Protein AF-A0A450XME2-F1 (afdb_monomer_lite)

Sequence (73 aa):
MREAFKNVKRNRGAAGIDKVSVQMFEANLEENLESLMRDLKTRDKFQPKPLRRVVIPKDKENMLALRAKAERG

Secondary structure (DSSP, 8-state):
-HHHHHHHHHH-----TT---HHHHHHTHHHHHHHHHHHHHSTTT--PPPPEEEEEESSSS-EEEEEE-----

Structure (mmCIF, N/CA/C/O backbone):
data_AF-A0A450XME2-F1
#
_entry.id   AF-A0A450XME2-F1
#
loop_
_atom_site.group_PDB
_atom_site.id
_atom_site.type_symbol
_atom_site.label_atom_id
_atom_site.label_alt_id
_atom_site.label_comp_id
_atom_site.label_asym_id
_atom_site.label_entity_id
_atom_site.label_seq_id
_atom_site.pdbx_PDB_ins_code
_atom_site.Cartn_x
_atom_site.Cartn_y
_atom_site.Cartn_z
_atom_site.occupancy
_atom_site.B_iso_or_equiv
_atom_site.auth_seq_id
_atom_site.auth_comp_id
_atom_site.auth_asym_id
_atom_site.auth_atom_id
_atom_site.pdbx_PDB_model_num
ATOM 1 N N . MET A 1 1 ? -10.805 6.633 4.005 1.00 85.75 1 MET A N 1
ATOM 2 C CA . MET A 1 1 ? -10.240 5.323 3.604 1.00 85.75 1 MET A CA 1
ATOM 3 C C . MET A 1 1 ? -10.843 4.767 2.317 1.00 85.75 1 MET A C 1
ATOM 5 O O . MET A 1 1 ? -10.094 4.544 1.375 1.00 85.75 1 MET A O 1
ATOM 9 N N . ARG A 1 2 ? -12.171 4.607 2.213 1.00 90.62 2 ARG A N 1
ATOM 10 C CA . ARG A 1 2 ? -12.818 4.037 1.011 1.00 90.62 2 ARG A CA 1
ATOM 11 C C . ARG A 1 2 ? -12.539 4.798 -0.292 1.00 90.62 2 ARG A C 1
ATOM 13 O O . ARG A 1 2 ? -12.304 4.181 -1.323 1.00 90.62 2 ARG A O 1
ATOM 20 N N . GLU A 1 3 ? -12.538 6.130 -0.263 1.00 92.38 3 GLU A N 1
ATOM 21 C CA . GLU A 1 3 ? -12.225 6.944 -1.451 1.00 92.38 3 GLU A CA 1
ATOM 22 C C . GLU A 1 3 ? -10.776 6.766 -1.918 1.00 92.38 3 GLU A C 1
ATOM 24 O O . GLU A 1 3 ? -10.521 6.601 -3.110 1.00 92.38 3 GLU A O 1
ATOM 29 N N . ALA A 1 4 ? -9.833 6.710 -0.975 1.00 89.12 4 ALA A N 1
ATOM 30 C CA . ALA A 1 4 ? -8.432 6.435 -1.274 1.00 89.12 4 ALA A CA 1
ATOM 31 C C . ALA A 1 4 ? -8.262 5.043 -1.906 1.00 89.12 4 ALA A C 1
ATOM 33 O O . ALA A 1 4 ? -7.574 4.914 -2.918 1.00 89.12 4 ALA A O 1
ATOM 34 N N . PHE A 1 5 ? -8.957 4.028 -1.379 1.00 91.50 5 PHE A N 1
ATOM 35 C CA . PHE A 1 5 ? -8.974 2.690 -1.970 1.00 91.50 5 PHE A CA 1
ATOM 36 C C . PHE A 1 5 ? -9.523 2.694 -3.406 1.00 91.50 5 PHE A C 1
ATOM 38 O O . PHE A 1 5 ? -8.899 2.129 -4.301 1.00 91.50 5 PHE A O 1
ATOM 45 N N . LYS A 1 6 ? -10.630 3.406 -3.673 1.00 92.56 6 LYS A N 1
ATOM 46 C CA . LYS A 1 6 ? -11.183 3.549 -5.035 1.00 92.56 6 LYS A CA 1
ATOM 47 C C . LYS A 1 6 ? -10.163 4.138 -6.013 1.00 92.56 6 LYS A C 1
ATOM 49 O O . LYS A 1 6 ? -10.076 3.677 -7.149 1.00 92.56 6 LYS A O 1
ATOM 54 N N . ASN A 1 7 ? -9.374 5.122 -5.584 1.00 91.38 7 ASN A N 1
ATOM 55 C CA . ASN A 1 7 ? -8.330 5.715 -6.422 1.00 91.38 7 ASN A CA 1
ATOM 56 C C . ASN A 1 7 ? -7.192 4.724 -6.716 1.00 91.38 7 ASN A C 1
ATOM 58 O O . ASN A 1 7 ? -6.757 4.627 -7.861 1.00 91.38 7 ASN A O 1
ATOM 62 N N . VAL A 1 8 ? -6.757 3.936 -5.727 1.00 88.88 8 VAL A N 1
ATOM 63 C CA . VAL A 1 8 ? -5.752 2.876 -5.935 1.00 88.88 8 VAL A CA 1
ATOM 64 C C . VAL A 1 8 ? -6.280 1.798 -6.885 1.00 88.88 8 VAL A C 1
ATOM 66 O O . VAL A 1 8 ? -5.598 1.444 -7.846 1.00 88.88 8 VAL A O 1
ATOM 69 N N . LYS A 1 9 ? -7.526 1.350 -6.691 1.00 89.19 9 LYS A N 1
ATOM 70 C CA . LYS A 1 9 ? -8.176 0.352 -7.551 1.00 89.19 9 LYS A CA 1
ATOM 71 C C . LYS A 1 9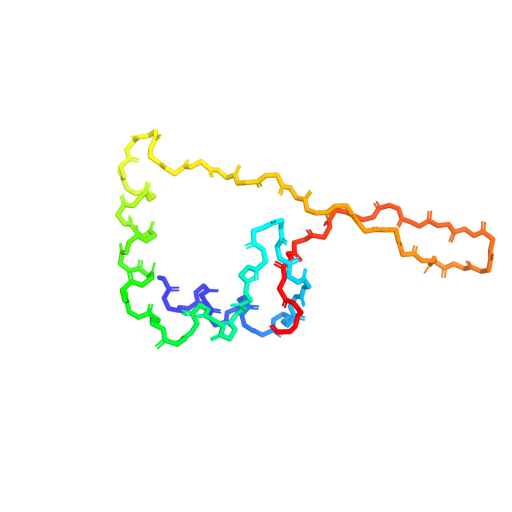 ? -8.296 0.816 -9.006 1.00 89.19 9 LYS A C 1
ATOM 73 O O . LYS A 1 9 ? -8.081 0.025 -9.922 1.00 89.19 9 LYS A O 1
ATOM 78 N N . ARG A 1 10 ? -8.580 2.103 -9.241 1.00 89.62 10 ARG A N 1
ATOM 79 C CA . ARG A 1 10 ? -8.630 2.691 -10.595 1.00 89.62 10 ARG A CA 1
ATOM 80 C C . ARG A 1 10 ? -7.285 2.650 -11.322 1.00 89.62 10 ARG A C 1
ATOM 82 O O . ARG A 1 10 ? -7.284 2.493 -12.538 1.00 89.62 10 ARG A O 1
ATOM 89 N N . ASN A 1 11 ? -6.169 2.742 -10.599 1.00 85.06 11 ASN A N 1
ATOM 90 C CA . ASN A 1 11 ? -4.831 2.745 -11.194 1.00 85.06 11 ASN A CA 1
ATOM 91 C C . ASN A 1 11 ? -4.385 1.372 -11.714 1.00 85.06 11 ASN A C 1
ATOM 93 O O . ASN A 1 11 ? -3.446 1.329 -12.503 1.00 85.06 11 ASN A O 1
ATOM 97 N N . ARG A 1 12 ? -5.032 0.271 -11.286 1.00 78.38 12 ARG A N 1
ATOM 98 C CA . ARG A 1 12 ? -4.747 -1.104 -11.750 1.00 78.38 12 ARG A CA 1
ATOM 99 C C . ARG A 1 12 ? -3.230 -1.418 -11.752 1.00 78.38 12 ARG A C 1
ATOM 101 O O . ARG A 1 12 ? -2.687 -1.746 -12.803 1.00 78.38 12 ARG A O 1
ATOM 108 N N . GLY A 1 13 ? -2.551 -1.212 -10.609 1.00 75.81 13 GLY A N 1
ATOM 109 C CA . GLY A 1 13 ? -1.075 -1.240 -10.435 1.00 75.81 13 GLY A CA 1
ATOM 110 C C . GLY A 1 13 ? -0.374 -2.581 -10.764 1.00 75.81 13 GLY A C 1
ATOM 111 O O . GLY A 1 13 ? -0.945 -3.380 -11.477 1.00 75.81 13 GLY A O 1
ATOM 112 N N . ALA A 1 14 ? 0.861 -2.879 -10.284 1.00 79.88 14 ALA A N 1
ATOM 113 C CA . ALA A 1 14 ? 1.560 -4.200 -10.475 1.00 79.88 14 ALA A CA 1
ATOM 114 C C . ALA A 1 14 ? 2.161 -4.998 -9.257 1.00 79.88 14 ALA A C 1
ATOM 116 O O . ALA A 1 14 ? 3.183 -4.543 -8.820 1.00 79.88 14 ALA A O 1
ATOM 117 N N . ALA A 1 15 ? 1.729 -6.174 -8.742 1.00 84.31 15 ALA A N 1
ATOM 118 C CA . ALA A 1 15 ? 1.795 -6.589 -7.303 1.00 84.31 15 ALA A CA 1
ATOM 119 C C . ALA A 1 15 ? 3.093 -6.383 -6.531 1.00 84.31 15 ALA A C 1
ATOM 121 O O . ALA A 1 15 ? 4.190 -6.513 -7.087 1.00 84.31 15 ALA A O 1
ATOM 122 N N . GLY A 1 16 ? 2.883 -6.038 -5.250 1.00 83.44 16 GLY A N 1
ATOM 123 C CA . GLY A 1 16 ? 3.803 -5.472 -4.277 1.00 83.44 16 GLY A CA 1
ATOM 124 C C . GLY A 1 16 ? 5.061 -6.281 -4.099 1.00 83.44 16 GLY A C 1
ATOM 125 O O . GLY A 1 16 ? 5.189 -7.393 -4.608 1.00 83.44 16 GLY A O 1
ATOM 126 N N . ILE A 1 17 ? 5.982 -5.776 -3.282 1.00 84.50 17 ILE A N 1
ATOM 127 C CA . ILE A 1 17 ? 7.002 -6.678 -2.735 1.00 84.50 17 ILE A CA 1
ATOM 128 C C . ILE A 1 17 ? 6.364 -7.768 -1.857 1.00 84.50 17 ILE A C 1
ATOM 130 O O . ILE A 1 17 ? 6.922 -8.849 -1.714 1.00 84.50 17 ILE A O 1
ATOM 134 N N . ASP A 1 18 ? 5.188 -7.486 -1.293 1.00 85.38 18 ASP A N 1
ATOM 135 C CA . ASP A 1 18 ? 4.409 -8.388 -0.450 1.00 85.38 18 ASP A CA 1
ATOM 136 C C . ASP A 1 18 ? 3.431 -9.265 -1.226 1.00 85.38 18 ASP A C 1
ATOM 138 O O . ASP A 1 18 ? 2.782 -10.112 -0.621 1.00 85.38 18 ASP A O 1
ATOM 142 N N . LYS A 1 19 ? 3.367 -9.101 -2.555 1.00 86.94 19 LYS A N 1
ATOM 143 C CA . LYS A 1 19 ? 2.543 -9.903 -3.468 1.00 86.94 19 LYS A CA 1
ATOM 144 C C . LYS A 1 19 ? 1.041 -9.865 -3.161 1.00 86.94 19 LYS A C 1
ATOM 146 O O . LYS A 1 19 ? 0.307 -10.689 -3.695 1.00 86.94 19 LYS A O 1
ATOM 151 N N . VAL A 1 20 ? 0.586 -8.906 -2.358 1.00 89.19 20 VAL A N 1
ATOM 152 C CA . VAL A 1 20 ? -0.838 -8.604 -2.219 1.00 89.19 20 VAL A CA 1
ATOM 153 C C . VAL A 1 20 ? -1.255 -7.822 -3.462 1.00 89.19 20 VAL A C 1
ATOM 155 O O . VAL A 1 20 ? -0.479 -7.015 -3.983 1.00 89.19 20 VAL A O 1
ATOM 158 N N . SER A 1 21 ? -2.424 -8.140 -4.007 1.00 90.31 21 SER A N 1
ATOM 159 C CA . SER A 1 21 ? -3.034 -7.378 -5.091 1.00 90.31 21 SER A CA 1
ATOM 160 C C . SER A 1 21 ? -4.293 -6.668 -4.619 1.00 90.31 21 SER A C 1
ATOM 162 O O . SER A 1 21 ? -4.893 -7.060 -3.616 1.00 90.31 21 SER A O 1
ATOM 164 N N . VAL A 1 22 ? -4.750 -5.674 -5.392 1.00 90.31 22 VAL A N 1
ATOM 165 C CA . VAL A 1 22 ? -5.988 -4.936 -5.092 1.00 90.31 22 VAL A CA 1
ATOM 166 C C . VAL A 1 22 ? -7.157 -5.904 -4.907 1.00 90.31 22 VAL A C 1
ATOM 168 O O . VAL A 1 22 ? -8.004 -5.683 -4.050 1.00 90.31 22 VAL A O 1
ATOM 171 N N . GLN A 1 23 ? -7.202 -6.979 -5.699 1.00 90.69 23 GLN A N 1
ATOM 172 C CA . GLN A 1 23 ? -8.267 -7.980 -5.661 1.00 90.69 23 GLN A CA 1
ATOM 173 C C . GLN A 1 23 ? -8.223 -8.793 -4.363 1.00 90.69 23 GLN A C 1
ATOM 175 O O . GLN A 1 23 ? -9.254 -8.980 -3.722 1.00 90.69 23 GLN A O 1
ATOM 180 N N . MET A 1 24 ? -7.027 -9.216 -3.937 1.00 91.19 24 MET A N 1
ATOM 181 C CA . MET A 1 24 ? -6.841 -9.893 -2.650 1.00 91.19 24 MET A CA 1
ATOM 182 C C . MET A 1 24 ? -7.185 -8.971 -1.476 1.00 91.19 24 MET A C 1
ATOM 184 O O . MET A 1 24 ? -7.837 -9.397 -0.527 1.00 91.19 24 MET A O 1
ATOM 188 N N . PHE A 1 25 ? -6.790 -7.698 -1.551 1.00 91.50 25 PHE A N 1
ATOM 189 C CA . PHE A 1 25 ? -7.121 -6.705 -0.530 1.00 91.50 25 PHE A CA 1
ATOM 190 C C . PHE A 1 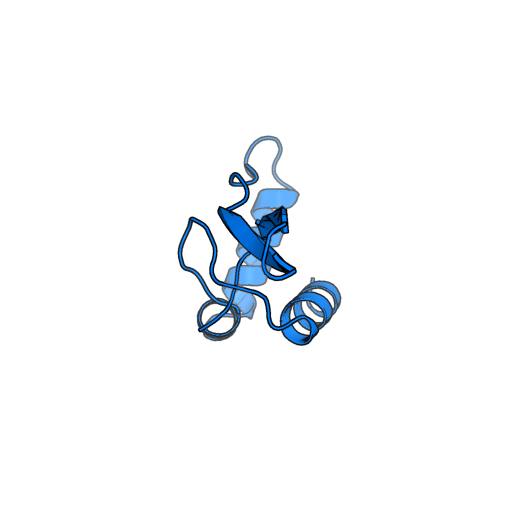25 ? -8.633 -6.439 -0.459 1.00 91.50 25 PHE A C 1
ATOM 192 O O . PHE A 1 25 ? -9.182 -6.233 0.623 1.00 91.50 25 PHE A O 1
ATOM 199 N N . GLU A 1 26 ? -9.323 -6.455 -1.601 1.00 92.88 26 GLU A N 1
ATOM 200 C CA . GLU A 1 26 ? -10.766 -6.222 -1.685 1.00 92.88 26 GLU A CA 1
ATOM 201 C C . GLU A 1 26 ? -11.604 -7.369 -1.114 1.00 92.88 26 GLU A C 1
ATOM 203 O O . GLU A 1 26 ? -12.701 -7.113 -0.623 1.00 92.88 26 GLU A O 1
ATOM 208 N N . ALA A 1 27 ? -11.093 -8.605 -1.129 1.00 94.94 27 ALA A N 1
ATOM 209 C CA . ALA A 1 27 ? -11.809 -9.768 -0.603 1.00 94.94 27 ALA A CA 1
ATOM 210 C C . ALA A 1 27 ? -12.256 -9.572 0.859 1.00 94.94 27 ALA A C 1
ATOM 212 O O . ALA A 1 27 ? -13.384 -9.914 1.199 1.00 94.94 27 ALA A O 1
ATOM 213 N N . ASN A 1 28 ? -11.413 -8.927 1.677 1.00 94.38 28 ASN A N 1
ATOM 214 C CA . ASN A 1 28 ? -11.700 -8.575 3.073 1.00 94.38 28 ASN A CA 1
ATOM 215 C C . ASN A 1 28 ? -11.616 -7.054 3.286 1.00 94.38 28 ASN A C 1
ATOM 217 O O . ASN A 1 28 ? -10.937 -6.568 4.192 1.00 94.38 28 ASN A O 1
ATOM 221 N N . LEU A 1 29 ? -12.263 -6.284 2.402 1.00 93.06 29 LEU A N 1
ATOM 222 C CA . LEU A 1 29 ? -12.077 -4.834 2.310 1.00 93.06 29 LEU A CA 1
ATOM 223 C C . LEU A 1 29 ? -12.250 -4.098 3.647 1.00 93.06 29 LEU A C 1
ATOM 225 O O . LEU A 1 29 ? -11.455 -3.214 3.956 1.00 93.06 29 LEU A O 1
ATOM 229 N N . GLU A 1 30 ? -13.280 -4.427 4.427 1.00 94.38 30 GLU A N 1
ATOM 230 C CA . GLU A 1 30 ? -13.583 -3.680 5.651 1.00 94.38 30 GLU A CA 1
ATOM 231 C C . GLU A 1 30 ? -12.516 -3.877 6.728 1.00 94.38 30 GLU A C 1
ATOM 233 O O . GLU A 1 30 ? -11.918 -2.904 7.185 1.00 94.38 30 GLU A O 1
ATOM 238 N N . GLU A 1 31 ? -12.203 -5.133 7.045 1.00 94.88 31 GLU A N 1
ATOM 239 C CA . GLU A 1 31 ? -11.182 -5.500 8.029 1.00 94.88 31 GLU A CA 1
ATOM 240 C C . GLU A 1 31 ? -9.808 -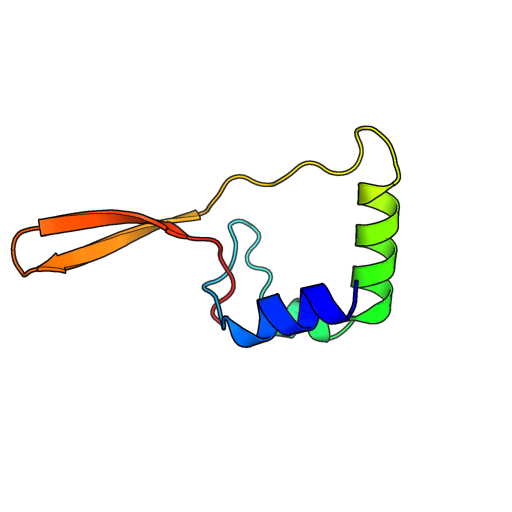4.937 7.648 1.00 94.88 31 GLU A C 1
ATOM 242 O O . GLU A 1 31 ? -9.087 -4.389 8.486 1.00 94.88 31 GLU A O 1
ATOM 247 N N . ASN A 1 32 ? -9.464 -4.995 6.359 1.00 94.44 32 ASN A N 1
ATOM 248 C CA . ASN A 1 32 ? -8.206 -4.460 5.854 1.00 94.44 32 ASN A CA 1
ATOM 249 C C . ASN A 1 32 ? -8.125 -2.931 6.003 1.00 94.44 32 ASN A C 1
ATOM 251 O O . ASN A 1 32 ? -7.081 -2.397 6.388 1.00 94.44 32 ASN A O 1
ATOM 255 N N . LEU A 1 33 ? -9.215 -2.205 5.725 1.00 95.06 33 LEU A N 1
ATOM 256 C CA . LEU A 1 33 ? -9.263 -0.750 5.902 1.00 95.06 33 LEU A CA 1
ATOM 257 C C . LEU A 1 33 ? -9.222 -0.346 7.377 1.00 95.06 33 LEU A C 1
ATOM 259 O O . LEU A 1 33 ? -8.560 0.640 7.713 1.00 95.06 33 LEU A O 1
ATOM 263 N N . GLU A 1 34 ? -9.907 -1.084 8.247 1.00 95.19 34 GLU A N 1
ATOM 264 C CA . GLU A 1 34 ? -9.894 -0.848 9.689 1.00 95.19 34 GLU A CA 1
ATOM 265 C C . GLU A 1 34 ? -8.511 -1.105 10.290 1.00 95.19 34 GLU A C 1
ATOM 267 O O . GLU A 1 34 ? -7.981 -0.237 10.992 1.00 95.19 34 GLU A O 1
ATOM 272 N N . SER A 1 35 ? -7.887 -2.240 9.956 1.00 93.69 35 SER A N 1
ATOM 273 C CA . SER A 1 35 ? -6.530 -2.567 10.399 1.00 93.69 35 SER A CA 1
ATOM 274 C C . SER A 1 35 ? -5.534 -1.511 9.931 1.00 93.69 35 SER A C 1
ATOM 276 O O . SER A 1 35 ? -4.791 -0.959 10.743 1.00 93.69 35 SER A O 1
ATOM 278 N N . LEU A 1 36 ? -5.568 -1.147 8.644 1.00 92.94 36 LEU A N 1
ATOM 279 C CA . LEU A 1 36 ? -4.674 -0.129 8.096 1.00 92.94 36 LEU A CA 1
ATOM 280 C C . LEU A 1 36 ? -4.899 1.241 8.751 1.00 92.94 36 LEU A C 1
ATOM 282 O O . LEU A 1 36 ? -3.943 1.952 9.051 1.00 92.94 36 LEU A O 1
ATOM 286 N N . MET A 1 37 ? -6.151 1.627 9.009 1.00 94.31 37 MET A N 1
ATOM 287 C CA . MET A 1 37 ? -6.451 2.884 9.694 1.00 94.31 37 MET A CA 1
ATOM 288 C C . MET A 1 37 ? -5.948 2.880 11.142 1.00 94.31 37 MET A C 1
ATOM 290 O O . MET A 1 37 ? -5.446 3.902 11.613 1.00 94.31 37 MET A O 1
ATOM 294 N N . ARG A 1 38 ? -6.054 1.748 11.845 1.00 95.06 38 ARG A N 1
ATOM 295 C CA . ARG A 1 38 ? -5.504 1.586 13.195 1.00 95.06 38 ARG A CA 1
ATOM 296 C C . ARG A 1 38 ? -3.982 1.685 13.191 1.00 95.06 38 ARG A C 1
ATOM 298 O O . ARG A 1 38 ? -3.428 2.379 14.042 1.00 95.06 38 ARG A O 1
ATOM 305 N N . ASP A 1 39 ? -3.321 1.043 12.235 1.00 94.00 39 ASP A N 1
ATOM 306 C CA . ASP A 1 39 ? -1.863 1.076 12.100 1.00 94.00 39 ASP A CA 1
ATOM 307 C C . ASP A 1 39 ? -1.356 2.481 11.775 1.00 94.00 39 ASP A C 1
ATOM 309 O O . ASP A 1 39 ? -0.376 2.921 12.366 1.00 94.00 39 ASP A O 1
ATOM 313 N N . LEU A 1 40 ? -2.060 3.223 10.914 1.00 93.00 40 LEU A N 1
ATOM 314 C CA . LEU A 1 40 ? -1.723 4.614 10.591 1.00 93.00 40 LEU A CA 1
ATOM 315 C C . LEU A 1 40 ? -1.925 5.576 11.770 1.00 93.00 40 LEU A C 1
ATOM 317 O O . LEU A 1 40 ? -1.189 6.551 11.893 1.00 93.00 40 LEU A O 1
ATOM 321 N N . LYS A 1 41 ? -2.929 5.336 12.622 1.00 94.19 41 LYS A N 1
ATOM 322 C CA . LYS A 1 41 ? -3.195 6.163 13.813 1.00 94.19 41 LYS A CA 1
ATOM 323 C C . LYS A 1 41 ? -2.289 5.820 14.995 1.00 94.19 41 LYS A C 1
ATOM 325 O O . LYS A 1 41 ? -2.116 6.645 15.888 1.00 94.19 41 LYS A O 1
ATOM 330 N N . THR A 1 42 ? -1.743 4.607 15.027 1.00 94.88 42 THR A N 1
ATOM 331 C CA . THR A 1 42 ? -0.855 4.157 16.101 1.00 94.88 42 THR A CA 1
ATOM 332 C C . THR A 1 42 ? 0.572 4.558 15.760 1.00 94.88 42 THR A C 1
ATOM 334 O O . THR A 1 42 ? 1.121 4.123 14.747 1.00 94.88 42 THR A O 1
ATOM 337 N N . ARG A 1 43 ? 1.183 5.385 16.611 1.00 91.25 43 ARG A N 1
ATOM 338 C CA . ARG A 1 43 ? 2.567 5.828 16.422 1.00 91.25 43 ARG A CA 1
ATOM 339 C C . ARG A 1 43 ? 3.495 4.618 16.248 1.00 91.25 43 ARG A C 1
ATOM 341 O O . ARG A 1 43 ? 3.350 3.627 16.958 1.00 91.25 43 ARG A O 1
ATOM 348 N N . ASP A 1 44 ? 4.400 4.705 15.276 1.00 90.81 44 ASP A N 1
ATOM 349 C CA . ASP A 1 44 ? 5.442 3.712 14.967 1.00 90.81 44 ASP A CA 1
ATOM 350 C C . ASP A 1 44 ? 4.949 2.318 14.520 1.00 90.81 44 ASP A C 1
ATOM 352 O O . ASP A 1 44 ? 5.764 1.429 14.267 1.00 90.81 44 ASP A O 1
ATOM 356 N N . LYS A 1 45 ? 3.632 2.117 14.350 1.00 91.62 45 LYS A N 1
ATOM 357 C CA . LYS A 1 45 ? 3.065 0.829 13.917 1.00 91.62 45 LYS A CA 1
ATOM 358 C C . LYS A 1 45 ? 3.035 0.671 12.398 1.00 91.62 45 LYS A C 1
ATOM 360 O O . LYS A 1 45 ? 3.308 -0.411 11.882 1.00 91.62 45 LYS A O 1
ATOM 365 N N . PHE A 1 46 ? 2.724 1.740 11.667 1.00 91.25 46 PHE A N 1
ATOM 366 C CA . PHE A 1 46 ? 2.759 1.713 10.209 1.00 91.25 46 PHE A CA 1
ATOM 367 C C . PHE A 1 46 ? 4.191 1.874 9.687 1.00 91.25 46 PHE A C 1
ATOM 369 O O . PHE A 1 46 ? 4.767 2.961 9.740 1.00 91.25 46 PHE A O 1
ATOM 376 N N . GLN A 1 47 ? 4.744 0.797 9.127 1.00 90.56 47 GLN A N 1
ATOM 377 C CA . GLN A 1 47 ? 6.044 0.807 8.458 1.00 90.56 47 GLN A CA 1
ATOM 378 C C . GLN A 1 47 ? 5.859 0.630 6.944 1.00 90.56 47 GLN A C 1
ATOM 380 O O . GLN A 1 47 ? 5.451 -0.446 6.493 1.00 90.56 47 GLN A O 1
ATOM 385 N N . PRO A 1 48 ? 6.135 1.663 6.127 1.00 88.88 48 PRO A N 1
ATOM 386 C CA . PRO A 1 48 ? 5.994 1.554 4.685 1.00 88.88 48 PRO A CA 1
ATOM 387 C C . PRO A 1 48 ? 7.036 0.585 4.121 1.00 88.88 48 PRO A C 1
ATOM 389 O O . PRO A 1 48 ? 8.242 0.741 4.312 1.00 88.88 48 PRO A O 1
ATOM 392 N N . LYS A 1 49 ? 6.557 -0.410 3.376 1.00 87.25 49 LYS A N 1
ATOM 393 C CA . LYS A 1 49 ? 7.409 -1.367 2.669 1.00 87.25 49 LYS A CA 1
ATOM 394 C C . LYS A 1 49 ? 8.169 -0.687 1.519 1.00 87.25 49 LYS A C 1
ATOM 396 O O . LYS A 1 49 ? 7.625 0.223 0.882 1.00 87.25 49 LYS A O 1
ATOM 401 N N . PRO A 1 50 ? 9.399 -1.130 1.201 1.00 87.94 50 PRO A N 1
ATOM 402 C CA . PRO A 1 50 ? 10.130 -0.605 0.056 1.00 87.94 50 PRO A CA 1
ATOM 403 C C . PRO A 1 50 ? 9.396 -0.875 -1.268 1.00 87.94 50 PRO A C 1
ATOM 405 O O . PRO A 1 50 ? 8.640 -1.833 -1.418 1.00 87.94 50 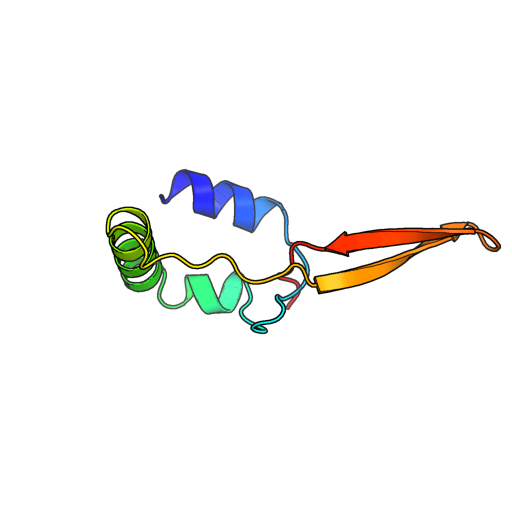PRO A O 1
ATOM 408 N N . LEU A 1 51 ? 9.625 -0.006 -2.253 1.00 84.12 51 LEU A N 1
ATOM 409 C CA . LEU A 1 51 ? 9.021 -0.120 -3.583 1.00 84.12 51 LEU A CA 1
ATOM 410 C C . LEU A 1 51 ? 9.643 -1.272 -4.381 1.00 84.12 51 LEU A C 1
ATOM 412 O O . LEU A 1 51 ? 10.850 -1.511 -4.315 1.00 84.12 51 LEU A O 1
ATOM 416 N N . ARG A 1 52 ? 8.839 -1.920 -5.228 1.00 82.25 52 ARG A N 1
ATOM 417 C CA . ARG A 1 52 ? 9.332 -2.921 -6.176 1.00 82.25 52 ARG A CA 1
ATOM 418 C C . ARG A 1 52 ? 10.017 -2.216 -7.347 1.00 82.25 52 ARG A C 1
ATOM 420 O O . ARG A 1 52 ? 9.419 -1.373 -8.013 1.00 82.25 52 ARG A O 1
ATOM 427 N N . ARG A 1 53 ? 11.272 -2.563 -7.641 1.00 81.50 53 ARG A N 1
ATOM 428 C CA . ARG A 1 53 ? 11.970 -2.026 -8.820 1.00 81.50 53 ARG A CA 1
ATOM 429 C C . ARG A 1 53 ? 11.515 -2.776 -10.070 1.00 81.50 53 ARG A C 1
ATOM 431 O O . ARG A 1 53 ? 11.544 -4.004 -10.091 1.00 81.50 53 ARG A O 1
ATOM 438 N N . VAL A 1 54 ? 11.104 -2.043 -11.101 1.00 78.50 54 VAL A N 1
ATOM 439 C CA . VAL A 1 54 ? 10.766 -2.614 -12.410 1.00 78.50 54 VAL A CA 1
ATOM 440 C C . VAL A 1 54 ? 11.508 -1.820 -13.472 1.00 78.50 54 VAL A C 1
ATOM 442 O O . VAL A 1 54 ? 11.448 -0.592 -13.506 1.00 78.50 54 VAL A O 1
ATOM 445 N N . VAL A 1 55 ? 12.242 -2.533 -14.319 1.00 78.94 55 VAL A N 1
ATOM 446 C CA . VAL A 1 55 ? 12.889 -1.938 -15.486 1.00 78.94 55 VAL A CA 1
ATOM 447 C C . VAL A 1 55 ? 11.874 -1.978 -16.621 1.00 78.94 55 VAL A C 1
ATOM 449 O O . VAL A 1 55 ? 11.376 -3.052 -16.953 1.00 78.94 55 VAL A O 1
ATOM 452 N N . ILE A 1 56 ? 11.526 -0.812 -17.165 1.00 78.25 56 ILE A N 1
ATOM 453 C CA . ILE A 1 56 ? 10.600 -0.695 -18.294 1.00 78.25 56 ILE A CA 1
ATOM 454 C C . ILE A 1 56 ? 11.394 -0.160 -19.490 1.00 78.25 56 ILE A C 1
ATOM 456 O O . ILE A 1 56 ? 12.086 0.853 -19.338 1.00 78.25 56 ILE A O 1
ATOM 460 N N . PRO A 1 57 ? 11.339 -0.822 -20.658 1.00 78.19 57 PRO A N 1
ATOM 461 C CA . PRO A 1 57 ? 11.945 -0.281 -21.867 1.00 78.19 57 PRO A CA 1
ATOM 462 C C . PRO A 1 57 ? 11.231 1.018 -22.245 1.00 78.19 57 PRO A C 1
ATOM 464 O O . PRO A 1 57 ? 10.003 1.048 -22.313 1.00 78.19 57 PRO A O 1
ATOM 467 N N . LYS A 1 58 ? 11.996 2.096 -22.441 1.00 68.44 58 LYS A N 1
ATOM 468 C CA . LYS A 1 58 ? 11.472 3.327 -23.046 1.00 68.44 58 LYS A CA 1
ATOM 469 C C . LYS A 1 58 ? 11.492 3.199 -24.564 1.00 68.44 58 LYS A C 1
ATOM 471 O O . LYS A 1 58 ? 10.446 3.331 -25.183 1.00 68.44 58 LYS A O 1
ATOM 476 N N . ASP A 1 59 ? 12.655 2.832 -25.106 1.00 75.69 59 ASP A N 1
ATOM 477 C CA . ASP A 1 59 ? 12.924 2.660 -26.538 1.00 75.69 59 ASP A CA 1
ATOM 478 C C . ASP A 1 59 ? 13.766 1.380 -26.753 1.00 75.69 59 ASP A C 1
ATOM 480 O O . ASP A 1 59 ? 14.174 0.748 -25.776 1.00 75.69 59 ASP A O 1
ATOM 484 N N . LYS A 1 60 ? 14.082 0.996 -28.005 1.00 63.06 60 LYS A N 1
ATOM 485 C CA . LYS A 1 60 ? 14.902 -0.207 -28.301 1.00 63.06 60 LYS A CA 1
ATOM 486 C C . LYS A 1 60 ? 16.278 -0.210 -27.613 1.00 63.06 60 LYS A C 1
ATOM 488 O O . LYS A 1 60 ? 16.800 -1.286 -27.341 1.00 63.06 60 LYS A O 1
ATOM 493 N N . GLU A 1 61 ? 16.838 0.964 -27.324 1.00 65.31 61 GLU A N 1
ATOM 494 C CA . GLU A 1 61 ? 18.186 1.123 -26.754 1.00 65.31 61 GLU A CA 1
ATOM 495 C C . GLU A 1 61 ? 18.198 1.734 -25.342 1.00 65.31 61 GLU A C 1
ATOM 497 O O . GLU A 1 61 ? 19.214 1.655 -24.656 1.00 65.31 61 GLU A O 1
ATOM 502 N N . ASN A 1 62 ? 17.078 2.289 -24.859 1.00 64.62 62 ASN A N 1
ATOM 503 C CA . ASN A 1 62 ? 17.028 3.017 -23.588 1.00 64.62 62 ASN A CA 1
ATOM 504 C C . ASN A 1 62 ? 16.024 2.414 -22.600 1.00 64.62 62 ASN A C 1
ATOM 506 O O . ASN A 1 62 ? 14.841 2.235 -22.898 1.00 64.62 62 ASN A O 1
ATOM 510 N N . MET A 1 63 ? 16.485 2.181 -21.367 1.00 67.88 63 MET A N 1
ATOM 511 C CA . MET A 1 63 ? 15.677 1.646 -20.267 1.00 67.88 63 MET A CA 1
ATOM 512 C C . MET A 1 63 ? 15.402 2.724 -19.216 1.00 67.88 63 MET A C 1
ATOM 514 O O . MET A 1 63 ? 16.308 3.449 -18.806 1.00 67.88 63 MET A O 1
ATOM 518 N N . LEU A 1 64 ? 14.170 2.790 -18.701 1.00 68.25 64 LEU A N 1
ATOM 519 C CA . LEU A 1 64 ? 13.851 3.575 -17.509 1.00 68.25 64 LEU A CA 1
ATOM 520 C C . LEU A 1 64 ? 13.713 2.659 -16.296 1.00 68.25 64 LEU A C 1
ATOM 522 O O . LEU A 1 64 ? 12.884 1.747 -16.262 1.00 68.25 64 LEU A O 1
ATOM 526 N N . ALA A 1 65 ? 14.493 2.946 -15.258 1.00 61.84 65 ALA A N 1
ATOM 527 C CA . ALA A 1 65 ? 14.284 2.357 -13.946 1.00 61.84 65 ALA A CA 1
ATOM 528 C C . ALA A 1 65 ? 13.128 3.085 -13.247 1.00 61.84 65 ALA A C 1
ATOM 530 O O . ALA A 1 65 ? 13.302 4.184 -12.721 1.00 61.84 65 ALA A O 1
ATOM 531 N N . LEU A 1 66 ? 11.946 2.468 -13.223 1.00 64.44 66 LEU A N 1
ATOM 532 C CA . LEU A 1 66 ? 10.824 2.952 -12.425 1.00 64.44 66 LEU A 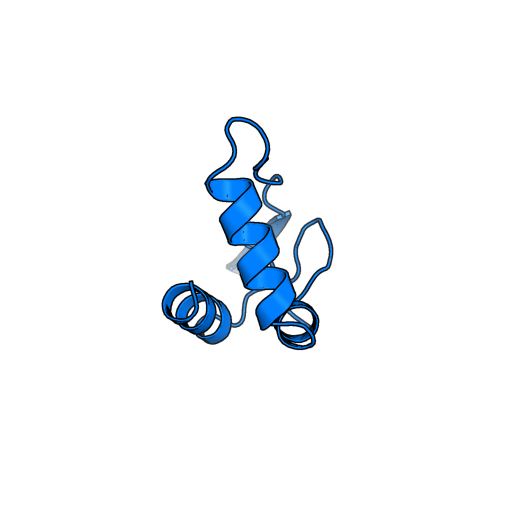CA 1
ATOM 533 C C . LEU A 1 66 ? 10.761 2.207 -11.089 1.00 64.44 66 LEU A C 1
ATOM 535 O O . LEU A 1 66 ? 10.972 0.995 -10.987 1.00 64.44 66 LEU A O 1
ATOM 539 N N . ARG A 1 67 ? 10.434 2.954 -10.033 1.00 55.81 67 ARG A N 1
ATOM 540 C CA . ARG A 1 67 ? 9.991 2.378 -8.762 1.00 55.81 67 ARG A CA 1
ATOM 541 C C . ARG A 1 67 ? 8.497 2.098 -8.904 1.00 55.81 67 ARG A C 1
ATOM 543 O O . ARG A 1 67 ? 7.687 3.015 -8.819 1.00 55.81 67 ARG A O 1
ATOM 550 N N . ALA A 1 68 ? 8.133 0.851 -9.181 1.00 49.62 68 ALA A N 1
ATOM 551 C CA . ALA A 1 68 ? 6.739 0.459 -9.294 1.00 49.62 68 ALA A CA 1
ATOM 552 C C . ALA A 1 68 ? 6.108 0.392 -7.892 1.00 49.62 68 ALA A C 1
ATOM 554 O O . ALA A 1 68 ? 6.548 -0.378 -7.033 1.00 49.62 68 ALA A O 1
ATOM 555 N N . LYS A 1 69 ? 5.053 1.188 -7.668 1.00 50.72 69 LYS A N 1
ATOM 556 C CA . LYS A 1 69 ? 4.010 0.826 -6.700 1.00 50.72 69 LYS A CA 1
ATOM 557 C C . LYS A 1 69 ? 3.193 -0.281 -7.319 1.00 50.72 69 LYS A C 1
ATOM 559 O O . LYS A 1 69 ? 2.879 -0.254 -8.509 1.00 50.72 69 LYS A O 1
ATOM 564 N N . ALA A 1 70 ? 2.903 -1.274 -6.519 1.00 35.53 70 ALA A N 1
ATOM 565 C CA . ALA A 1 70 ? 2.898 -2.585 -7.064 1.00 35.53 70 ALA A CA 1
ATOM 566 C C . ALA A 1 70 ? 1.612 -3.344 -6.659 1.00 35.53 70 ALA A C 1
ATOM 568 O O . ALA A 1 70 ? 1.586 -3.695 -5.503 1.00 35.53 70 ALA A O 1
ATOM 569 N N . GLU A 1 71 ? 0.596 -3.532 -7.560 1.00 35.44 71 GLU A N 1
ATOM 570 C CA . GLU A 1 71 ? -0.614 -4.461 -7.614 1.00 35.44 71 GLU A CA 1
ATOM 571 C C . GLU A 1 71 ? -1.248 -4.831 -9.019 1.00 35.44 71 GLU A C 1
ATOM 573 O O . GLU A 1 71 ? -2.215 -4.185 -9.394 1.00 35.44 71 GLU A O 1
ATOM 578 N N . ARG A 1 72 ? -0.767 -5.878 -9.753 1.00 31.86 72 ARG A N 1
ATOM 579 C CA . ARG A 1 72 ? -1.112 -6.476 -11.101 1.00 31.86 72 ARG A CA 1
ATOM 580 C C . ARG A 1 72 ? -1.312 -7.940 -10.756 1.00 31.86 72 ARG A C 1
ATOM 582 O O . ARG A 1 72 ? -0.361 -8.528 -10.230 1.00 31.86 72 ARG A O 1
ATOM 589 N N . GLY A 1 73 ? -2.466 -8.479 -11.120 1.00 34.53 73 GLY A N 1
ATOM 590 C CA . GLY A 1 73 ? -2.938 -9.802 -10.721 1.00 34.53 73 GLY A CA 1
ATOM 591 C C . GLY A 1 73 ? -3.878 -9.639 -9.557 1.00 34.53 73 GLY A C 1
ATOM 592 O O . GLY A 1 73 ? -3.515 -10.093 -8.457 1.00 34.53 73 GLY A O 1
#

Radius of gyration: 14.76 Å; chains: 1; bounding box: 32×17×45 Å

pLDDT: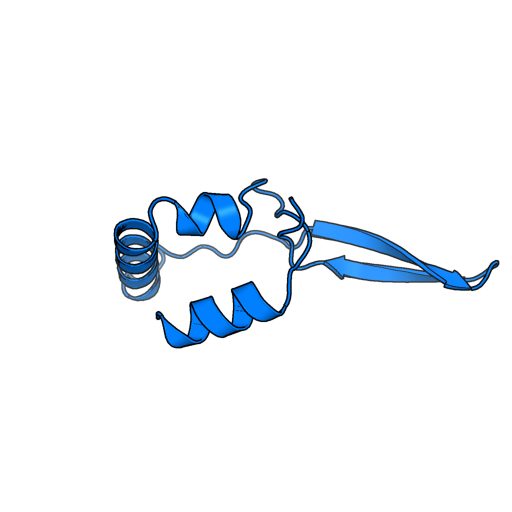 mean 81.69, std 15.89, range [31.86, 95.19]

Foldseek 3Di:
DVVVLVVVVVVQFAAFVVRDASVNCVVPVPVSVVVVVVQVPDPPSDDDDFFDWDWDDPDPPDIDTDRTPHHHD

Organism: NCBI:txid2126335